Protein AF-A0A535F1C9-F1 (afdb_monomer_lite)

Sequence (78 aa):
MIRQIIEAKGVRLEFLPPYSPDYNPIEEAFAELKAWCKRNQVLIDSYASYDLFLEAGLRHLQKNPGNHFRSALIDLES

Structure (mmCIF, N/CA/C/O backbone):
data_AF-A0A535F1C9-F1
#
_entry.id   AF-A0A535F1C9-F1
#
loop_
_atom_site.group_PDB
_atom_site.id
_atom_site.type_symbol
_atom_site.label_atom_id
_atom_site.label_alt_id
_atom_site.label_comp_id
_atom_site.label_asym_id
_atom_site.label_entity_id
_atom_site.label_seq_id
_atom_site.pdbx_PDB_ins_code
_atom_site.Cartn_x
_atom_site.Cartn_y
_atom_site.Cartn_z
_atom_site.occupancy
_atom_site.B_iso_or_equiv
_atom_site.auth_seq_id
_atom_site.auth_comp_id
_atom_site.auth_asym_id
_atom_site.auth_atom_id
_atom_site.pdbx_PDB_model_num
ATOM 1 N N . MET A 1 1 ? -25.258 3.401 9.894 1.00 76.19 1 MET A N 1
ATOM 2 C CA . MET A 1 1 ? -24.964 2.911 8.529 1.00 76.19 1 MET A CA 1
ATOM 3 C C . MET A 1 1 ? -23.671 2.097 8.471 1.00 76.19 1 MET A C 1
ATOM 5 O O . MET A 1 1 ? -23.770 0.900 8.265 1.00 76.19 1 MET A O 1
ATOM 9 N N . ILE A 1 2 ? -22.482 2.666 8.726 1.00 84.62 2 ILE A N 1
ATOM 10 C CA . ILE A 1 2 ? -21.198 1.926 8.615 1.00 84.62 2 ILE A CA 1
ATOM 11 C C . ILE A 1 2 ? -21.122 0.699 9.548 1.00 84.62 2 ILE A C 1
ATOM 13 O O . ILE A 1 2 ? -20.782 -0.386 9.093 1.00 84.62 2 ILE A O 1
ATOM 17 N N . ARG A 1 3 ? -21.513 0.833 10.824 1.00 82.19 3 ARG A N 1
ATOM 18 C CA . ARG A 1 3 ? -21.470 -0.278 11.796 1.00 82.19 3 ARG A CA 1
ATOM 19 C C . ARG A 1 3 ? -22.322 -1.488 11.388 1.00 82.19 3 ARG A C 1
ATOM 21 O O . ARG A 1 3 ? -21.849 -2.611 11.460 1.00 82.19 3 ARG A O 1
ATOM 28 N N . GLN A 1 4 ? -23.528 -1.248 10.874 1.00 85.38 4 GLN A N 1
ATOM 29 C CA . GLN A 1 4 ? -24.426 -2.305 10.392 1.00 85.38 4 GLN A CA 1
ATOM 30 C C . GLN A 1 4 ? -23.843 -3.057 9.184 1.00 85.38 4 GLN A C 1
ATOM 32 O O . GLN A 1 4 ? -24.041 -4.258 9.055 1.00 85.38 4 GLN A O 1
ATOM 37 N N . ILE A 1 5 ? -23.097 -2.367 8.310 1.00 89.06 5 ILE A N 1
ATOM 38 C CA . ILE A 1 5 ? -22.422 -2.989 7.157 1.00 89.06 5 ILE A CA 1
ATOM 39 C C . ILE A 1 5 ? -21.260 -3.876 7.622 1.00 89.06 5 ILE A C 1
ATOM 41 O O . ILE A 1 5 ? -21.067 -4.958 7.076 1.00 89.06 5 ILE A O 1
ATOM 45 N N . ILE A 1 6 ? -20.497 -3.424 8.620 1.00 87.19 6 ILE A N 1
ATOM 46 C CA . ILE A 1 6 ? -19.381 -4.177 9.215 1.00 87.19 6 ILE A CA 1
ATOM 47 C C . ILE A 1 6 ? -19.903 -5.462 9.867 1.00 87.19 6 ILE A C 1
ATOM 49 O O . ILE A 1 6 ? -19.410 -6.546 9.559 1.00 87.19 6 ILE A O 1
ATOM 53 N N . GLU A 1 7 ? -20.946 -5.343 10.692 1.00 85.75 7 GLU A N 1
ATOM 54 C CA . GLU A 1 7 ? -21.588 -6.474 11.374 1.00 85.75 7 GLU A CA 1
ATOM 55 C C . GLU A 1 7 ? -22.173 -7.481 10.373 1.00 85.75 7 GLU A C 1
ATOM 57 O O . GLU A 1 7 ? -21.919 -8.677 10.486 1.00 85.75 7 GLU A O 1
ATOM 62 N N . ALA A 1 8 ? -22.876 -7.010 9.335 1.00 89.88 8 ALA A N 1
ATOM 63 C CA . ALA A 1 8 ? -23.454 -7.878 8.307 1.00 89.88 8 ALA A CA 1
ATOM 64 C C . ALA A 1 8 ? -22.406 -8.619 7.456 1.00 89.88 8 ALA A C 1
ATOM 66 O O . ALA A 1 8 ? -22.711 -9.663 6.882 1.00 89.88 8 ALA A O 1
ATOM 67 N N . LYS A 1 9 ? -21.182 -8.086 7.350 1.00 90.56 9 LYS A N 1
ATOM 68 C CA . LYS A 1 9 ? -20.084 -8.686 6.577 1.00 90.56 9 LYS A CA 1
ATOM 69 C C . LYS A 1 9 ? -19.130 -9.539 7.418 1.00 90.56 9 LYS A C 1
ATOM 71 O O . LYS A 1 9 ? -18.159 -10.044 6.863 1.00 90.56 9 LYS A O 1
ATOM 76 N N . GLY A 1 10 ? -19.372 -9.687 8.725 1.00 87.56 10 GLY A N 1
ATOM 77 C CA . GLY A 1 10 ? -18.475 -10.427 9.621 1.00 87.56 10 GLY A CA 1
ATOM 78 C C . GLY A 1 10 ? -17.089 -9.786 9.759 1.00 87.56 10 GLY A C 1
ATOM 79 O O . GLY A 1 10 ? -16.104 -10.481 9.988 1.00 87.56 10 GLY A O 1
ATOM 80 N N . VAL A 1 11 ? -16.992 -8.466 9.572 1.00 88.12 11 VAL A N 1
ATOM 81 C CA . VAL A 1 11 ? -15.718 -7.740 9.648 1.00 88.12 11 VAL A CA 1
ATOM 82 C C . VAL A 1 11 ? -15.389 -7.435 11.108 1.00 88.12 11 VAL A C 1
ATOM 84 O O . VAL A 1 11 ? -16.223 -6.911 11.846 1.00 88.12 11 VAL A O 1
ATOM 87 N N . ARG A 1 12 ? -14.150 -7.722 11.515 1.00 82.00 12 ARG A N 1
ATOM 88 C CA . ARG A 1 12 ? -13.626 -7.373 12.838 1.00 82.00 12 ARG A CA 1
ATOM 89 C C . ARG A 1 12 ? -13.189 -5.907 12.859 1.00 82.00 12 ARG A C 1
ATOM 91 O O . ARG A 1 12 ? -12.475 -5.462 11.963 1.00 82.00 12 ARG A O 1
ATOM 98 N N . LEU A 1 13 ? -13.636 -5.160 13.867 1.00 83.94 13 LEU A N 1
ATOM 99 C CA . LEU A 1 13 ? -13.251 -3.764 14.070 1.00 83.94 13 LEU A CA 1
ATOM 100 C C . LEU A 1 13 ? -12.235 -3.682 15.210 1.00 83.94 13 LEU A C 1
ATOM 102 O O . LEU A 1 13 ? -12.600 -3.907 16.360 1.00 83.94 13 LEU A O 1
ATOM 106 N N . GLU A 1 14 ? -10.995 -3.333 14.879 1.00 83.75 14 GLU A N 1
ATOM 107 C CA . GLU A 1 14 ? -9.916 -3.137 15.850 1.00 83.75 14 GLU A CA 1
ATOM 108 C C . GLU A 1 14 ? -9.766 -1.667 16.241 1.00 83.75 14 GLU A C 1
ATOM 110 O O . GLU A 1 14 ? -9.982 -0.762 15.428 1.00 83.75 14 GLU A O 1
ATOM 115 N N . PHE A 1 15 ? -9.390 -1.425 17.497 1.00 83.38 15 PHE A N 1
ATOM 116 C CA . PHE A 1 15 ? -9.121 -0.078 17.988 1.00 83.38 15 PHE A CA 1
ATOM 117 C C . PHE A 1 15 ? -7.691 0.348 17.641 1.00 83.38 15 PHE A C 1
ATOM 119 O O . PHE A 1 15 ? -6.731 -0.284 18.069 1.00 83.38 15 PHE A O 1
ATOM 126 N N . LEU A 1 16 ? -7.555 1.465 16.922 1.00 83.00 16 LEU A N 1
ATOM 127 C CA . LEU A 1 16 ? -6.275 2.118 16.655 1.00 83.00 16 LEU A CA 1
ATOM 128 C C . LEU A 1 16 ? -6.186 3.413 17.481 1.00 83.00 16 LEU A C 1
ATOM 130 O O . LEU A 1 16 ? -7.029 4.298 17.289 1.00 83.00 16 LEU A O 1
ATOM 134 N N . PRO A 1 17 ? -5.195 3.568 18.379 1.00 84.62 17 PRO A N 1
ATOM 135 C CA . PRO A 1 17 ? -5.025 4.813 19.114 1.00 84.62 17 PRO A CA 1
ATOM 136 C C . PRO A 1 17 ? -4.724 5.997 18.167 1.00 84.62 17 PRO A C 1
ATOM 138 O O . PRO A 1 17 ? -4.090 5.811 17.122 1.00 84.62 17 PRO A O 1
ATOM 141 N N . PRO A 1 18 ? -5.147 7.232 18.504 1.00 85.31 18 PRO A N 1
ATOM 142 C CA . PRO A 1 18 ? -4.865 8.410 17.685 1.00 85.31 18 PRO A CA 1
ATOM 143 C C . PRO A 1 18 ? -3.366 8.588 17.412 1.00 85.31 18 PRO A C 1
ATOM 145 O O . PRO A 1 18 ? -2.545 8.375 18.302 1.00 85.31 18 PRO A O 1
ATOM 148 N N . TYR A 1 19 ? -3.017 9.008 16.191 1.00 78.12 19 TYR A N 1
ATOM 149 C CA . TYR A 1 19 ? -1.634 9.268 15.759 1.00 78.12 19 TYR A CA 1
ATOM 150 C C . TYR A 1 19 ? -0.651 8.120 16.033 1.00 78.12 19 TYR A C 1
ATOM 152 O O . TYR A 1 19 ? 0.523 8.371 16.286 1.00 78.12 19 TYR A O 1
ATOM 160 N N . SER A 1 20 ? -1.117 6.870 15.967 1.00 81.56 20 SER A N 1
ATOM 161 C CA . SER A 1 20 ? -0.274 5.679 16.122 1.00 81.56 20 SER A CA 1
ATOM 162 C C . SER A 1 20 ? -0.067 4.965 14.782 1.00 81.56 20 SER A C 1
ATOM 164 O O . SER A 1 20 ? 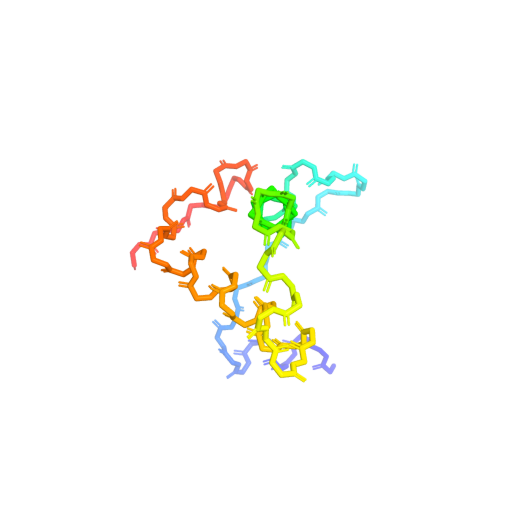-0.573 3.856 14.605 1.00 81.56 20 SER A O 1
ATOM 166 N N . PRO A 1 21 ? 0.631 5.588 13.808 1.00 77.25 21 PRO A N 1
ATOM 167 C CA . PRO A 1 21 ? 0.898 4.953 12.520 1.00 77.25 21 PRO A CA 1
ATOM 168 C C . PRO A 1 21 ? 1.647 3.628 12.707 1.00 77.25 21 PRO A C 1
ATOM 170 O O . PRO A 1 21 ? 1.347 2.669 12.011 1.00 77.25 21 PRO A O 1
ATOM 173 N N . ASP A 1 22 ? 2.512 3.524 13.719 1.00 77.94 22 ASP A N 1
ATOM 174 C CA . ASP A 1 22 ? 3.274 2.306 14.024 1.00 77.94 22 ASP A CA 1
ATOM 175 C C . ASP A 1 22 ? 2.390 1.077 14.311 1.00 77.94 22 ASP A C 1
ATOM 177 O O . ASP A 1 22 ? 2.810 -0.053 14.072 1.00 77.94 22 ASP A O 1
ATOM 181 N N . TYR A 1 23 ? 1.156 1.285 14.786 1.00 75.62 23 TYR A N 1
ATOM 182 C CA . TYR A 1 23 ? 0.185 0.214 15.046 1.00 75.62 23 TYR A CA 1
ATOM 183 C C . TYR A 1 23 ? -0.808 0.012 13.901 1.00 75.62 23 TYR A C 1
ATOM 185 O O . TYR A 1 23 ? -1.688 -0.841 13.997 1.00 75.62 23 TYR A O 1
ATOM 193 N N . ASN A 1 24 ? -0.710 0.792 12.823 1.00 81.38 24 ASN A N 1
ATOM 194 C CA . ASN A 1 24 ? -1.597 0.661 11.681 1.00 81.38 24 ASN A CA 1
ATOM 195 C C . ASN A 1 24 ? -1.040 -0.399 10.708 1.00 81.38 24 ASN A C 1
ATOM 197 O O . ASN A 1 24 ? -0.011 -0.161 10.073 1.00 81.38 24 ASN A O 1
ATOM 201 N N . PRO A 1 25 ? -1.728 -1.541 10.523 1.00 75.88 25 PRO A N 1
ATOM 202 C CA . PRO A 1 25 ? -1.215 -2.659 9.731 1.00 75.88 25 PRO A CA 1
ATOM 203 C C . PRO A 1 25 ? -0.891 -2.310 8.270 1.00 75.88 25 PRO A C 1
ATOM 205 O O . PRO A 1 25 ? -0.128 -3.015 7.617 1.00 75.88 25 PRO A O 1
ATOM 208 N N . ILE A 1 26 ? -1.450 -1.224 7.729 1.00 84.38 26 ILE A N 1
ATOM 209 C CA . ILE A 1 26 ? -1.145 -0.806 6.358 1.00 84.38 26 ILE A CA 1
ATOM 210 C C . ILE A 1 26 ? 0.276 -0.241 6.219 1.00 84.38 26 ILE A C 1
ATOM 212 O O . ILE A 1 26 ? 0.835 -0.326 5.128 1.00 84.38 26 ILE A O 1
ATOM 216 N N . GLU A 1 27 ? 0.873 0.326 7.273 1.00 86.12 27 GLU A N 1
ATOM 217 C CA . GLU A 1 27 ? 2.169 1.013 7.166 1.00 86.12 27 GLU A CA 1
ATOM 218 C C . GLU A 1 27 ? 3.289 0.063 6.732 1.00 86.12 27 GLU A C 1
ATOM 220 O O . GLU A 1 27 ? 4.068 0.397 5.836 1.00 86.12 27 GLU A O 1
ATOM 225 N N . GLU A 1 28 ? 3.335 -1.146 7.297 1.00 83.25 28 GLU A N 1
ATOM 226 C CA . GLU A 1 28 ? 4.293 -2.192 6.919 1.00 83.25 28 GLU A CA 1
ATOM 227 C C . GLU A 1 28 ? 4.092 -2.646 5.469 1.00 83.25 28 GLU A C 1
ATOM 229 O O . GLU A 1 28 ? 5.047 -2.664 4.687 1.00 83.25 28 GLU A O 1
ATOM 234 N N . ALA A 1 29 ? 2.845 -2.915 5.072 1.00 85.12 29 ALA A N 1
ATOM 235 C CA . ALA A 1 29 ? 2.514 -3.282 3.697 1.00 85.12 29 ALA A CA 1
ATOM 236 C C . ALA A 1 29 ? 2.915 -2.178 2.694 1.00 85.12 29 ALA A C 1
ATOM 238 O O . ALA A 1 29 ? 3.512 -2.453 1.648 1.00 85.12 29 ALA A O 1
ATOM 239 N N . PHE A 1 30 ? 2.657 -0.905 3.019 1.00 88.12 30 PHE A N 1
ATOM 240 C CA . PHE A 1 30 ? 3.084 0.232 2.199 1.00 88.12 30 PHE A CA 1
ATOM 241 C C . PHE A 1 30 ? 4.607 0.401 2.190 1.00 88.12 30 PHE A C 1
ATOM 243 O O . PHE A 1 30 ? 5.175 0.775 1.158 1.00 88.12 30 PHE A O 1
ATOM 250 N N . ALA A 1 31 ? 5.290 0.162 3.311 1.00 89.12 31 ALA A N 1
ATOM 251 C CA . ALA A 1 31 ? 6.746 0.204 3.392 1.00 89.12 31 ALA A CA 1
ATOM 252 C C . ALA A 1 31 ? 7.388 -0.861 2.493 1.00 89.12 31 ALA A C 1
ATOM 254 O O . ALA A 1 31 ? 8.309 -0.535 1.735 1.00 89.12 31 ALA A O 1
ATOM 255 N N . GLU A 1 32 ? 6.864 -2.088 2.504 1.00 87.94 32 GLU A N 1
ATOM 256 C CA . GLU A 1 32 ? 7.334 -3.165 1.633 1.00 87.94 32 GLU A CA 1
ATOM 257 C C . GLU A 1 32 ? 7.084 -2.851 0.156 1.00 87.94 32 GLU A C 1
ATOM 259 O O . GLU A 1 32 ? 8.013 -2.949 -0.650 1.00 87.94 32 GLU A O 1
ATOM 264 N N . LEU A 1 33 ? 5.881 -2.384 -0.206 1.00 92.00 33 LEU A N 1
ATOM 265 C CA . LEU A 1 33 ? 5.572 -2.016 -1.591 1.00 92.00 33 LEU A CA 1
ATOM 266 C C . LEU A 1 33 ? 6.504 -0.905 -2.091 1.00 92.00 33 LEU A C 1
ATOM 268 O O . LEU A 1 33 ? 7.075 -1.009 -3.176 1.00 92.00 33 LEU A O 1
ATOM 272 N N . LYS A 1 34 ? 6.736 0.134 -1.276 1.00 92.88 34 LYS A N 1
ATOM 273 C CA . LYS A 1 34 ? 7.697 1.204 -1.594 1.00 92.88 34 LYS A CA 1
ATOM 274 C C . LYS A 1 34 ? 9.111 0.650 -1.788 1.00 92.88 34 LYS A C 1
ATOM 276 O O . LYS A 1 34 ? 9.805 1.069 -2.716 1.00 92.88 34 LYS A O 1
ATOM 281 N N . ALA A 1 35 ? 9.555 -0.271 -0.933 1.00 94.06 35 ALA A N 1
ATOM 282 C CA . ALA A 1 35 ? 10.869 -0.899 -1.055 1.00 94.06 35 ALA A CA 1
ATOM 283 C C . ALA A 1 35 ? 10.983 -1.741 -2.335 1.00 94.06 35 ALA A C 1
ATOM 285 O O . ALA A 1 35 ? 11.997 -1.662 -3.033 1.00 94.06 35 ALA A O 1
ATOM 286 N N . TRP A 1 36 ? 9.935 -2.492 -2.677 1.00 95.00 36 TRP A N 1
ATOM 287 C CA . TRP A 1 36 ? 9.856 -3.249 -3.921 1.00 95.00 36 TRP A CA 1
ATOM 288 C C . TRP A 1 36 ? 9.924 -2.325 -5.141 1.00 95.00 36 TRP A C 1
ATOM 290 O O . TRP A 1 36 ? 10.760 -2.549 -6.017 1.00 95.00 36 TRP A O 1
ATOM 300 N N . CYS A 1 37 ? 9.140 -1.242 -5.163 1.00 96.38 37 CYS A N 1
ATOM 301 C CA . CYS A 1 37 ? 9.156 -0.267 -6.256 1.00 96.38 37 CYS A CA 1
ATOM 302 C C . CYS A 1 37 ? 10.545 0.352 -6.445 1.00 96.38 37 CYS A C 1
ATOM 304 O O . CYS A 1 37 ? 11.032 0.424 -7.568 1.00 96.38 37 CYS A O 1
ATOM 306 N N . LYS A 1 38 ? 11.227 0.736 -5.356 1.00 96.69 38 LYS A N 1
ATOM 307 C CA . LYS A 1 38 ? 12.590 1.296 -5.419 1.00 96.69 38 LYS A CA 1
ATOM 308 C C . LYS A 1 38 ? 13.602 0.318 -6.020 1.00 96.69 38 LYS A C 1
ATOM 310 O O . LYS A 1 38 ? 14.425 0.720 -6.835 1.00 96.69 38 LYS A O 1
ATOM 315 N N . ARG A 1 39 ? 13.543 -0.963 -5.641 1.00 96.44 39 ARG A N 1
ATOM 316 C CA . ARG A 1 39 ? 14.449 -2.001 -6.174 1.00 96.44 39 ARG A CA 1
ATOM 317 C C . ARG A 1 39 ? 14.182 -2.307 -7.647 1.00 96.44 39 ARG A C 1
ATOM 319 O O . ARG A 1 39 ? 15.116 -2.604 -8.381 1.00 96.44 39 ARG A O 1
ATOM 326 N N . ASN A 1 40 ? 12.922 -2.227 -8.065 1.00 96.75 40 ASN A N 1
ATOM 327 C CA . ASN A 1 40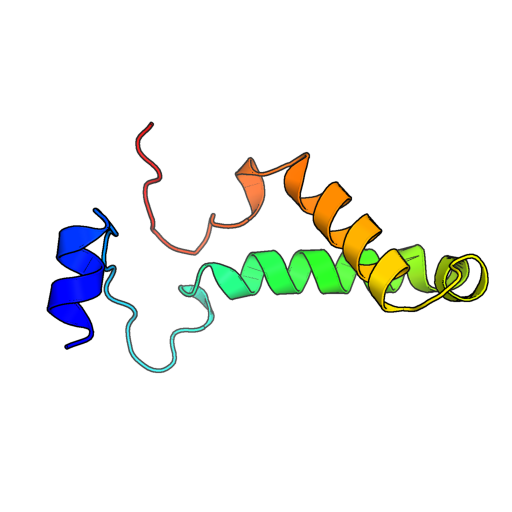 ? 12.474 -2.616 -9.401 1.00 96.75 40 ASN A CA 1
ATOM 328 C C . ASN A 1 40 ? 12.201 -1.420 -10.321 1.00 96.75 40 ASN A C 1
ATOM 330 O O . ASN A 1 40 ? 11.666 -1.611 -11.407 1.00 96.75 40 ASN A O 1
ATOM 334 N N . GLN A 1 41 ? 12.581 -0.200 -9.930 1.00 95.88 41 GLN A N 1
ATOM 335 C CA . GLN A 1 41 ? 12.300 1.015 -10.704 1.00 95.88 41 GLN A CA 1
ATOM 336 C C . GLN A 1 41 ? 12.821 0.938 -12.148 1.00 95.88 41 GLN A C 1
ATOM 338 O O . GLN A 1 41 ? 12.203 1.469 -13.060 1.00 95.88 41 GLN A O 1
ATOM 343 N N . VAL A 1 42 ? 13.927 0.217 -12.367 1.00 96.44 42 VAL A N 1
ATOM 344 C CA . VAL A 1 42 ? 14.529 0.002 -13.694 1.00 96.44 42 VAL A CA 1
ATOM 345 C C . VAL A 1 42 ? 13.642 -0.818 -14.631 1.00 96.44 42 VAL A C 1
ATOM 347 O O . VAL A 1 42 ? 13.854 -0.815 -15.836 1.00 96.44 42 VAL A O 1
ATOM 350 N N . LEU A 1 43 ? 12.659 -1.535 -14.084 1.00 95.94 43 LEU A N 1
ATOM 351 C CA . LEU A 1 43 ? 11.712 -2.326 -14.855 1.00 95.94 43 LEU A CA 1
ATOM 352 C C . LEU A 1 43 ? 10.504 -1.504 -15.305 1.00 95.94 43 LEU A C 1
ATOM 354 O O . LEU A 1 43 ? 9.753 -2.010 -16.128 1.00 95.94 43 LEU A O 1
ATOM 358 N N . ILE A 1 44 ? 10.293 -0.279 -14.808 1.00 95.06 44 ILE A N 1
ATOM 359 C CA . ILE A 1 44 ? 9.082 0.514 -15.098 1.00 95.06 44 ILE A CA 1
ATOM 360 C C . ILE A 1 44 ? 8.852 0.650 -16.610 1.00 95.06 44 ILE A C 1
ATOM 362 O O . ILE A 1 44 ? 7.753 0.363 -17.076 1.00 95.06 44 ILE A O 1
ATOM 366 N N . ASP A 1 45 ? 9.900 0.957 -17.376 1.00 96.44 45 ASP A N 1
ATOM 367 C CA . ASP A 1 45 ? 9.820 1.138 -18.834 1.00 96.44 45 ASP A CA 1
ATOM 368 C C . ASP A 1 45 ? 9.581 -0.175 -19.606 1.00 96.44 45 ASP A C 1
ATOM 370 O O . ASP A 1 45 ? 9.263 -0.153 -20.793 1.00 96.44 45 ASP A O 1
ATOM 374 N N . SER A 1 46 ? 9.718 -1.333 -18.945 1.00 96.81 46 SER A N 1
ATOM 375 C CA . SER A 1 46 ? 9.397 -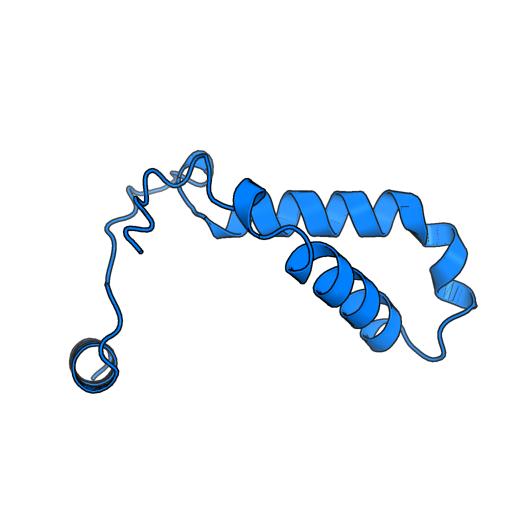2.642 -19.535 1.00 96.81 46 SER A CA 1
ATOM 376 C C . SER A 1 46 ? 7.920 -3.031 -19.407 1.00 96.81 46 SER A C 1
ATOM 378 O O . SER A 1 46 ? 7.481 -3.978 -20.062 1.00 96.81 46 SER A O 1
ATOM 380 N N . TYR A 1 47 ? 7.143 -2.314 -18.590 1.00 97.19 47 TYR A N 1
ATOM 381 C CA . TYR A 1 47 ? 5.702 -2.525 -18.461 1.00 97.19 47 TYR A CA 1
ATOM 382 C C . TYR A 1 47 ? 4.927 -1.606 -19.404 1.00 97.19 47 TYR A C 1
ATOM 384 O O . TYR A 1 47 ? 5.289 -0.456 -19.627 1.00 97.19 47 TYR A O 1
ATOM 392 N N . ALA A 1 48 ? 3.793 -2.096 -19.911 1.00 97.06 48 ALA A N 1
ATOM 393 C CA . ALA A 1 48 ? 2.917 -1.303 -20.775 1.00 97.06 48 ALA A CA 1
ATOM 394 C C . ALA A 1 48 ? 2.249 -0.119 -20.043 1.00 97.06 48 ALA A C 1
ATOM 396 O O . ALA A 1 48 ? 1.812 0.834 -20.683 1.00 97.06 48 ALA A O 1
ATOM 397 N N . SER A 1 49 ? 2.150 -0.175 -18.712 1.00 96.81 49 SER A N 1
ATOM 398 C CA . SER A 1 49 ? 1.659 0.918 -17.875 1.00 96.81 49 SER A CA 1
ATOM 399 C C . SER A 1 49 ? 2.182 0.799 -16.444 1.00 96.81 49 SER A C 1
ATOM 401 O O . SER A 1 49 ? 2.598 -0.274 -15.997 1.00 96.81 49 SER A O 1
ATOM 403 N N . TYR A 1 50 ? 2.109 1.903 -15.699 1.00 94.56 50 TYR A N 1
A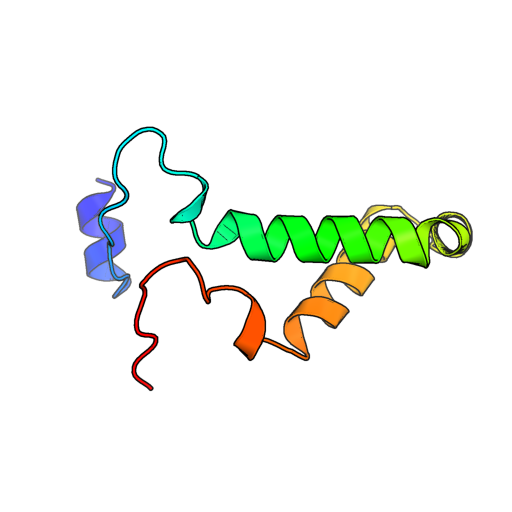TOM 404 C CA . TYR A 1 50 ? 2.492 1.923 -14.288 1.00 94.56 50 TYR A CA 1
ATOM 405 C C . TYR A 1 50 ? 1.587 1.037 -13.418 1.00 94.56 50 TYR A C 1
ATOM 407 O O . TYR A 1 50 ? 2.071 0.390 -12.494 1.00 94.56 50 TYR A O 1
ATOM 415 N N . ASP A 1 51 ? 0.296 0.931 -13.747 1.00 97.00 51 ASP A N 1
ATOM 416 C CA . ASP A 1 51 ? -0.642 0.076 -13.009 1.00 97.00 51 ASP A CA 1
ATOM 417 C C . ASP A 1 51 ? -0.241 -1.404 -13.070 1.00 97.00 51 ASP A C 1
ATOM 419 O O . ASP A 1 51 ? -0.303 -2.103 -12.061 1.00 97.00 51 ASP A O 1
ATOM 423 N N . LEU A 1 52 ? 0.245 -1.879 -14.224 1.00 97.25 52 LEU A N 1
ATOM 424 C CA . LEU A 1 52 ? 0.733 -3.255 -14.372 1.00 97.25 52 LEU A CA 1
ATOM 425 C C . LEU A 1 52 ? 2.022 -3.497 -13.575 1.00 97.25 52 LEU A C 1
ATOM 427 O O . LEU A 1 52 ? 2.208 -4.577 -13.009 1.00 97.25 52 LEU A O 1
ATOM 431 N N . PHE A 1 53 ? 2.894 -2.489 -13.493 1.00 97.31 53 PHE A N 1
ATOM 432 C CA . PHE A 1 53 ? 4.079 -2.535 -12.637 1.00 97.31 53 PHE A CA 1
ATOM 433 C C . PHE A 1 53 ? 3.694 -2.624 -11.152 1.00 97.31 53 PHE A C 1
ATOM 435 O O . PHE A 1 53 ? 4.219 -3.470 -10.424 1.00 97.31 53 PHE A O 1
ATOM 442 N N . LEU A 1 54 ? 2.736 -1.804 -10.706 1.00 95.56 54 LEU A N 1
ATOM 443 C CA . LEU A 1 54 ? 2.216 -1.864 -9.339 1.00 95.56 54 LEU A CA 1
ATOM 444 C C . LEU A 1 54 ? 1.537 -3.204 -9.045 1.00 95.56 54 LEU A C 1
ATOM 446 O O . LEU A 1 54 ? 1.744 -3.768 -7.972 1.00 95.56 54 LEU A O 1
ATOM 450 N N . GLU A 1 55 ? 0.777 -3.751 -9.996 1.00 96.12 55 GLU A N 1
ATOM 451 C CA . GLU A 1 55 ? 0.143 -5.062 -9.850 1.00 96.12 55 GLU A CA 1
ATOM 452 C C . GLU A 1 55 ? 1.186 -6.175 -9.664 1.00 96.12 55 GLU A C 1
ATOM 454 O O . GLU A 1 55 ? 1.013 -7.059 -8.822 1.00 96.12 55 GLU A O 1
ATOM 459 N N . ALA A 1 56 ? 2.305 -6.123 -10.392 1.00 95.12 56 ALA A N 1
ATOM 460 C CA . ALA A 1 56 ? 3.414 -7.054 -10.193 1.00 95.12 56 ALA A CA 1
ATOM 461 C C . ALA A 1 56 ? 4.020 -6.941 -8.781 1.00 95.12 56 ALA A C 1
ATOM 463 O O . ALA A 1 56 ? 4.305 -7.967 -8.154 1.00 95.12 56 ALA A O 1
ATOM 464 N N . GLY A 1 57 ? 4.145 -5.721 -8.252 1.00 94.06 57 GLY A N 1
ATOM 465 C CA . GLY A 1 57 ? 4.560 -5.477 -6.870 1.00 94.06 57 GLY A CA 1
ATOM 466 C C . GLY A 1 57 ? 3.583 -6.059 -5.854 1.00 94.06 57 GLY A C 1
ATOM 467 O O . GLY A 1 57 ? 3.981 -6.819 -4.975 1.00 94.06 57 GLY A O 1
ATOM 468 N N . LEU A 1 58 ? 2.285 -5.805 -6.018 1.00 92.81 58 LEU A N 1
ATOM 469 C CA . LEU A 1 58 ? 1.245 -6.360 -5.146 1.00 92.81 58 LEU A CA 1
ATOM 470 C C . LEU A 1 58 ? 1.232 -7.896 -5.168 1.00 92.81 58 LEU A C 1
ATOM 472 O O . LEU A 1 58 ? 1.145 -8.529 -4.115 1.00 92.81 58 LEU A O 1
ATOM 476 N N . ARG A 1 59 ? 1.398 -8.512 -6.346 1.00 92.69 59 ARG A N 1
ATOM 477 C CA . ARG A 1 59 ? 1.540 -9.973 -6.478 1.00 92.69 59 ARG A CA 1
ATOM 478 C C . ARG A 1 59 ? 2.790 -10.506 -5.775 1.00 92.69 59 ARG A C 1
ATOM 480 O O . ARG A 1 59 ? 2.772 -11.642 -5.306 1.00 92.69 59 ARG A O 1
ATOM 487 N N . HIS A 1 60 ? 3.877 -9.733 -5.713 1.00 90.5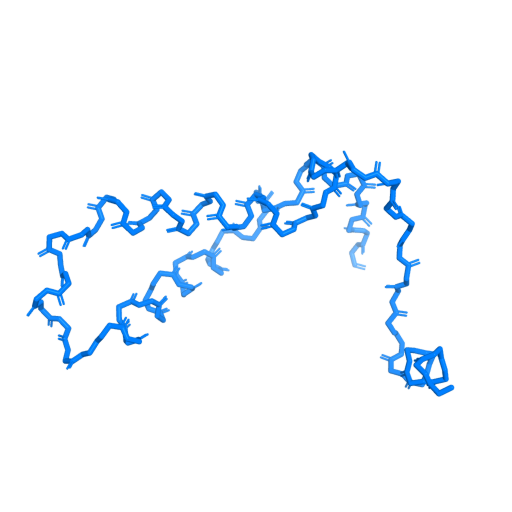0 60 HIS A N 1
ATOM 488 C CA . HIS A 1 60 ? 5.072 -10.108 -4.953 1.00 90.50 60 HIS A CA 1
ATOM 489 C C . HIS A 1 60 ? 4.794 -10.116 -3.446 1.00 90.50 60 HIS A C 1
ATOM 491 O O . HIS A 1 60 ? 5.085 -11.114 -2.789 1.00 90.50 60 HIS A O 1
ATOM 497 N N . LEU A 1 61 ? 4.160 -9.061 -2.927 1.00 87.12 61 LEU A N 1
ATOM 498 C CA . LEU A 1 61 ? 3.807 -8.935 -1.508 1.00 87.12 61 LEU A CA 1
ATOM 499 C C . LEU A 1 61 ? 2.875 -10.070 -1.043 1.00 87.12 61 LEU A C 1
ATOM 501 O O . LEU A 1 61 ? 3.068 -10.644 0.029 1.00 87.12 61 LEU A O 1
ATOM 505 N N . GLN A 1 62 ? 1.901 -10.462 -1.873 1.00 83.69 62 GLN A N 1
ATOM 506 C CA . GLN A 1 62 ? 0.967 -11.553 -1.556 1.00 83.69 62 GLN A CA 1
ATOM 507 C C . GLN A 1 62 ? 1.642 -12.924 -1.384 1.00 83.69 62 GLN A C 1
ATOM 509 O O . GLN A 1 62 ? 1.080 -13.795 -0.724 1.00 83.69 62 GLN A O 1
ATOM 514 N N . LYS A 1 63 ? 2.841 -13.138 -1.945 1.00 82.06 63 LYS A N 1
ATOM 515 C CA . LYS A 1 63 ? 3.568 -14.415 -1.820 1.00 82.06 63 LYS A CA 1
ATOM 516 C C . LYS A 1 63 ? 4.248 -14.604 -0.459 1.00 82.06 63 LYS A C 1
ATOM 518 O O . LYS A 1 63 ? 4.614 -15.731 -0.148 1.00 82.06 63 LYS A O 1
ATOM 523 N N . ASN A 1 64 ? 4.397 -13.548 0.347 1.00 68.00 64 ASN A N 1
ATOM 524 C CA . ASN A 1 64 ? 4.992 -13.599 1.690 1.00 68.00 64 ASN A CA 1
ATOM 525 C C . ASN A 1 64 ? 4.106 -12.883 2.727 1.00 68.00 64 ASN A C 1
ATOM 527 O O . ASN A 1 64 ? 4.504 -11.858 3.274 1.00 68.00 64 ASN A O 1
ATOM 531 N N . PRO A 1 65 ? 2.904 -13.401 3.034 1.00 63.25 65 PRO A N 1
ATOM 532 C CA . PRO A 1 65 ? 1.938 -12.692 3.873 1.00 63.25 65 PRO A CA 1
ATOM 533 C C . PRO A 1 65 ? 2.365 -12.531 5.345 1.00 63.25 65 PRO A C 1
ATOM 535 O O . PRO A 1 65 ? 1.884 -11.633 6.028 1.00 63.25 65 PRO A O 1
ATOM 538 N N . GLY A 1 66 ? 3.276 -13.378 5.841 1.00 59.47 66 GLY A N 1
ATOM 539 C CA . GLY A 1 66 ? 3.633 -13.465 7.265 1.00 59.47 66 GLY A CA 1
ATOM 540 C C . GLY A 1 66 ? 4.455 -12.302 7.840 1.00 59.47 66 GLY A C 1
ATOM 541 O O . GLY A 1 66 ? 4.761 -12.311 9.032 1.00 59.47 66 GLY A O 1
ATOM 542 N N . ASN A 1 67 ? 4.835 -11.311 7.028 1.00 61.44 67 ASN A N 1
ATOM 543 C CA . ASN A 1 67 ? 5.646 -10.172 7.473 1.00 61.44 67 ASN A CA 1
ATOM 544 C C . ASN A 1 67 ? 4.904 -8.837 7.542 1.00 61.44 67 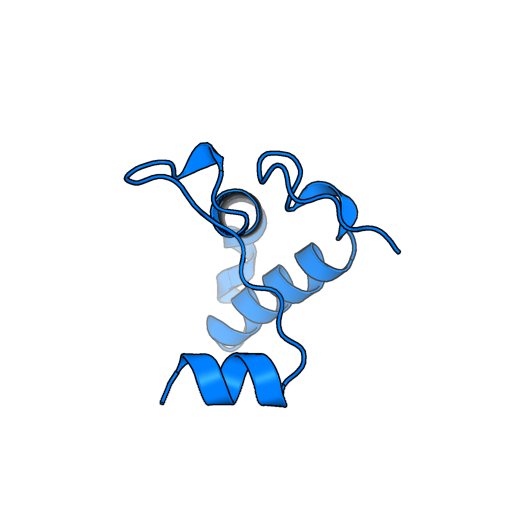ASN A C 1
ATOM 546 O O . ASN A 1 67 ? 5.497 -7.899 8.058 1.00 61.44 67 ASN A O 1
ATOM 550 N N . HIS A 1 68 ? 3.667 -8.745 7.044 1.00 62.84 68 HIS A N 1
ATOM 551 C CA . HIS A 1 68 ? 3.029 -7.449 6.760 1.00 62.84 68 HIS A CA 1
ATOM 552 C C . HIS A 1 68 ? 2.348 -6.774 7.949 1.00 62.84 68 HIS A C 1
ATOM 554 O O . HIS A 1 68 ? 1.902 -5.642 7.805 1.00 62.84 68 HIS A O 1
ATOM 560 N N . PHE A 1 69 ? 2.177 -7.472 9.074 1.00 65.38 69 PHE A N 1
ATOM 561 C CA . PHE A 1 69 ? 1.330 -7.007 10.181 1.00 65.38 69 PHE A CA 1
ATOM 562 C C . PHE A 1 69 ? 1.968 -7.192 11.560 1.00 65.38 69 PHE A C 1
ATOM 564 O O . PHE A 1 69 ? 1.265 -7.261 12.567 1.00 65.38 69 PHE A O 1
ATOM 571 N N . ARG A 1 70 ? 3.297 -7.299 11.626 1.00 67.00 70 ARG A N 1
ATOM 572 C CA . ARG A 1 70 ? 4.002 -7.688 12.858 1.00 67.00 70 ARG A CA 1
ATOM 573 C C . ARG A 1 70 ? 3.864 -6.646 13.965 1.00 67.00 70 ARG A C 1
ATOM 575 O O . ARG A 1 70 ? 3.755 -7.017 15.129 1.00 67.00 70 ARG A O 1
ATOM 582 N N . SER A 1 71 ? 3.834 -5.366 13.611 1.00 69.56 71 SER A N 1
ATOM 583 C CA . SER A 1 71 ? 3.713 -4.258 14.568 1.00 69.56 71 SER A CA 1
ATOM 584 C C . SER A 1 71 ? 2.265 -3.889 14.881 1.00 69.56 71 SER A C 1
ATOM 586 O O . SER A 1 71 ? 2.022 -3.116 15.801 1.00 69.56 71 SER A O 1
ATOM 588 N N . ALA A 1 72 ? 1.290 -4.458 14.164 1.00 63.31 72 ALA A N 1
ATOM 589 C CA . ALA A 1 72 ? -0.115 -4.091 14.317 1.00 63.31 72 ALA A CA 1
ATOM 590 C C . ALA A 1 72 ? -0.756 -4.601 15.620 1.00 63.31 72 ALA A C 1
ATOM 592 O O . ALA A 1 72 ? -1.892 -4.240 15.905 1.00 63.31 72 ALA A O 1
ATOM 593 N N . LEU A 1 73 ? -0.062 -5.438 16.407 1.00 65.56 73 LEU A N 1
ATOM 594 C CA . LEU A 1 73 ? -0.605 -6.106 17.605 1.00 65.56 73 LEU A CA 1
ATOM 595 C C . LEU A 1 73 ? -1.934 -6.840 17.336 1.00 65.56 73 LEU A C 1
ATOM 597 O O . LEU A 1 73 ? -2.736 -7.053 18.241 1.00 65.56 73 LEU A O 1
ATOM 601 N N . ILE A 1 74 ? -2.170 -7.212 16.076 1.00 67.50 74 ILE A N 1
ATOM 602 C CA . ILE A 1 74 ? -3.328 -7.986 15.662 1.00 67.50 74 ILE A CA 1
ATOM 603 C C . ILE A 1 74 ? -2.896 -9.445 15.632 1.00 67.50 74 ILE A C 1
ATOM 605 O O . ILE A 1 74 ? -2.202 -9.868 14.705 1.00 67.50 74 ILE A O 1
ATOM 609 N N . ASP A 1 75 ? -3.348 -10.218 16.613 1.00 59.66 75 ASP A N 1
ATOM 610 C CA . ASP A 1 75 ? -3.254 -11.669 16.542 1.00 59.66 75 ASP A CA 1
ATOM 611 C C . ASP A 1 75 ? -4.192 -12.152 15.428 1.00 59.66 75 ASP A C 1
ATOM 613 O O . ASP A 1 75 ? -5.422 -12.130 15.533 1.00 59.66 75 ASP A O 1
ATOM 617 N N . LEU A 1 76 ? -3.598 -12.540 14.300 1.00 56.28 76 LEU A N 1
ATOM 618 C CA . LEU A 1 76 ? -4.281 -13.307 13.266 1.00 56.28 76 LEU A CA 1
ATOM 619 C C . LEU A 1 76 ? -4.395 -14.749 13.773 1.00 56.28 76 LEU A C 1
ATOM 621 O O . LEU A 1 76 ? -3.654 -15.623 13.330 1.00 56.28 76 LEU A O 1
ATOM 625 N N . GLU A 1 77 ? -5.270 -14.995 14.752 1.00 51.69 77 GLU A N 1
ATOM 626 C CA . GLU A 1 77 ? -5.676 -16.372 15.027 1.00 51.69 77 GLU A CA 1
ATOM 627 C C . GLU A 1 77 ? -6.367 -16.952 13.780 1.00 51.69 77 GLU A C 1
ATOM 629 O O . GLU A 1 77 ? -7.186 -16.283 13.142 1.00 51.69 77 GLU A O 1
ATOM 634 N N . SER A 1 78 ? -5.915 -18.167 13.447 1.00 42.09 78 SER A N 1
ATOM 635 C CA . SER A 1 78 ? -6.147 -19.006 12.257 1.00 42.09 78 SER A CA 1
ATOM 636 C C . SER A 1 78 ? -7.541 -18.976 11.631 1.00 42.09 78 SER A C 1
ATOM 638 O O . SER A 1 78 ? -8.537 -19.119 12.373 1.00 42.09 78 SER A O 1
#

pLDDT: mean 83.73, std 12.69, range [42.09, 97.31]

Radius of gyration: 16.09 Å; chains: 1; bounding box: 40×28×40 Å

Foldseek 3Di:
DVVVVCVVVVHDDDDDDPPPVLQVLVNQVVVQLVVVCVVCVVCCVVDPHVVVVSVVSVVVCVVCVVRRRPRNPDPPDD

Secondary structure (DSSP, 8-state):
-HHHHHHHTT-------TT-GGG-HHHHHHHHHHHHHHHHGGGGGGSSSHHHHHHHHHHHHHT-GGGTTTTTT-----